Protein AF-A0A822YQT1-F1 (afdb_monomer_lite)

Structure (mmCIF, N/CA/C/O backbone):
data_AF-A0A822YQT1-F1
#
_entry.id   AF-A0A822YQT1-F1
#
loop_
_atom_site.group_PDB
_atom_site.id
_atom_site.type_symbol
_atom_site.label_atom_id
_atom_site.label_alt_id
_atom_site.label_comp_id
_atom_site.label_asym_id
_atom_site.label_entity_id
_atom_site.label_seq_id
_atom_site.pdbx_PDB_ins_code
_atom_site.Cartn_x
_atom_site.Cartn_y
_atom_site.Cartn_z
_atom_site.occupancy
_atom_site.B_iso_or_equiv
_atom_site.auth_seq_id
_atom_site.auth_comp_id
_atom_site.auth_asym_id
_atom_site.auth_atom_id
_atom_site.pdbx_PDB_model_num
ATOM 1 N N . MET A 1 1 ? -1.519 -12.917 -8.891 1.00 47.97 1 MET A N 1
ATOM 2 C CA . MET A 1 1 ? -1.211 -11.537 -9.323 1.00 47.97 1 MET A CA 1
ATOM 3 C C . MET A 1 1 ? 0.032 -11.109 -8.568 1.00 47.97 1 MET A C 1
ATOM 5 O O . MET A 1 1 ? 0.000 -11.168 -7.346 1.00 47.97 1 MET A O 1
ATOM 9 N N . VAL A 1 2 ? 1.125 -10.801 -9.266 1.00 51.94 2 VAL A N 1
ATOM 10 C CA . VAL A 1 2 ? 2.405 -10.421 -8.649 1.00 51.94 2 VAL A CA 1
ATOM 11 C C . VAL A 1 2 ? 2.762 -9.029 -9.158 1.00 51.94 2 VAL A C 1
ATOM 13 O O . VAL A 1 2 ? 3.013 -8.850 -10.347 1.00 51.94 2 VAL A O 1
ATOM 16 N N . LEU A 1 3 ? 2.745 -8.050 -8.258 1.00 62.62 3 LEU A N 1
ATOM 17 C CA . LEU A 1 3 ? 3.309 -6.724 -8.492 1.00 62.62 3 LEU A CA 1
ATOM 18 C C . LEU A 1 3 ? 4.833 -6.867 -8.400 1.00 62.62 3 LEU A C 1
ATOM 20 O O . LEU A 1 3 ? 5.364 -7.119 -7.321 1.00 62.62 3 LEU A O 1
ATOM 24 N N . LEU A 1 4 ? 5.529 -6.769 -9.534 1.00 61.38 4 LEU A N 1
ATOM 25 C CA . LEU A 1 4 ? 6.992 -6.698 -9.565 1.00 61.38 4 LEU A CA 1
ATOM 26 C C . LEU A 1 4 ? 7.385 -5.242 -9.358 1.00 61.38 4 LEU A C 1
ATOM 28 O O . LEU A 1 4 ? 7.327 -4.444 -10.293 1.00 61.38 4 LEU A O 1
ATOM 32 N N . VAL A 1 5 ? 7.739 -4.908 -8.121 1.00 72.38 5 VAL A N 1
ATOM 33 C CA . VAL A 1 5 ? 8.025 -3.535 -7.708 1.00 72.38 5 VAL A CA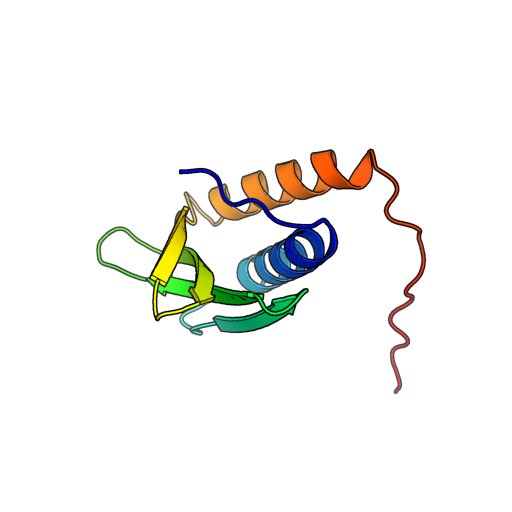 1
ATOM 34 C C . VAL A 1 5 ? 9.494 -3.406 -7.315 1.00 72.38 5 VAL A C 1
ATOM 36 O O . VAL A 1 5 ? 10.008 -4.235 -6.566 1.00 72.38 5 VAL A O 1
ATOM 39 N N . GLY A 1 6 ? 10.178 -2.382 -7.830 1.00 81.88 6 GLY A N 1
ATOM 40 C CA . GLY A 1 6 ? 11.554 -2.075 -7.433 1.00 81.88 6 GLY A 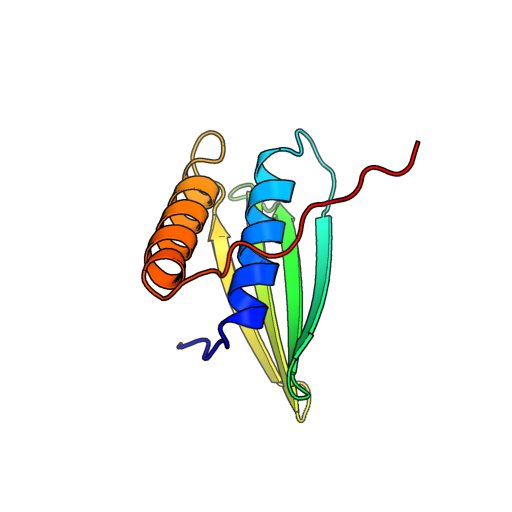CA 1
ATOM 41 C C . GLY A 1 6 ? 11.624 -1.476 -6.025 1.00 81.88 6 GLY A C 1
ATOM 42 O O . GLY A 1 6 ? 10.633 -0.932 -5.534 1.00 81.88 6 GLY A O 1
ATOM 43 N N . LYS A 1 7 ? 12.808 -1.535 -5.393 1.00 85.12 7 LYS A N 1
ATOM 44 C CA . LYS A 1 7 ? 13.063 -0.989 -4.042 1.00 85.12 7 LYS A CA 1
ATOM 45 C C . LYS A 1 7 ? 12.558 0.448 -3.906 1.00 85.12 7 LYS A C 1
ATOM 47 O O . LYS A 1 7 ? 11.812 0.730 -2.979 1.00 85.12 7 LYS A O 1
ATOM 52 N N . GLU A 1 8 ? 12.884 1.313 -4.865 1.00 87.62 8 GLU A N 1
ATOM 53 C CA . GLU A 1 8 ? 12.463 2.723 -4.905 1.00 87.62 8 GLU A CA 1
ATOM 54 C C . GLU A 1 8 ? 10.945 2.901 -4.774 1.00 87.62 8 GLU A C 1
ATOM 56 O O . GLU A 1 8 ? 10.465 3.653 -3.928 1.00 87.62 8 GLU A O 1
ATOM 61 N N . THR A 1 9 ? 10.165 2.167 -5.567 1.00 89.12 9 THR A N 1
ATOM 62 C CA . TH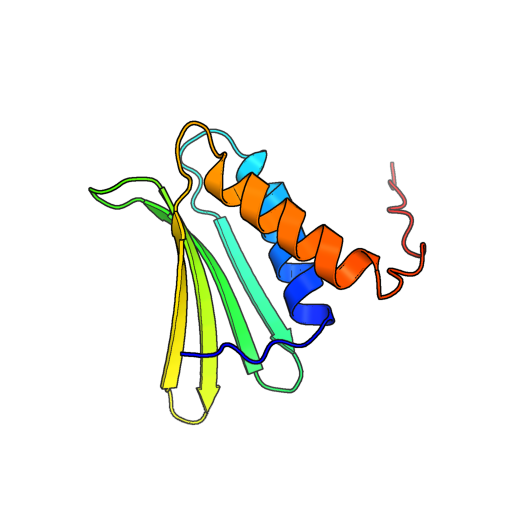R A 1 9 ? 8.705 2.249 -5.514 1.00 89.12 9 THR A CA 1
ATOM 63 C C . THR A 1 9 ? 8.160 1.734 -4.186 1.00 89.12 9 THR A C 1
ATOM 65 O O . THR A 1 9 ? 7.158 2.254 -3.700 1.00 89.12 9 THR A O 1
ATOM 68 N N . VAL A 1 10 ? 8.800 0.732 -3.576 1.00 88.94 10 VAL A N 1
ATOM 69 C CA . VAL A 1 10 ? 8.378 0.260 -2.255 1.00 88.94 10 VAL A CA 1
ATOM 70 C C . VAL A 1 10 ? 8.692 1.281 -1.168 1.00 88.94 10 VAL A C 1
ATOM 72 O O . VAL A 1 10 ? 7.837 1.509 -0.317 1.00 88.94 10 VAL A O 1
ATOM 75 N N . VAL A 1 11 ? 9.857 1.936 -1.219 1.00 88.75 11 VAL A N 1
ATOM 76 C CA . VAL A 1 11 ? 10.192 3.044 -0.310 1.00 88.75 11 VAL A CA 1
ATOM 77 C C . VAL A 1 11 ? 9.127 4.132 -0.404 1.00 88.75 11 VAL A C 1
ATOM 79 O O . VAL A 1 11 ? 8.524 4.488 0.604 1.00 88.75 11 VAL A O 1
ATOM 82 N N . TRP A 1 12 ? 8.836 4.589 -1.624 1.00 92.38 12 TRP A N 1
ATOM 83 C CA . TRP A 1 12 ? 7.800 5.588 -1.876 1.00 92.38 12 TRP A CA 1
ATOM 84 C C . TRP A 1 12 ? 6.436 5.157 -1.318 1.00 92.38 12 TRP A C 1
ATOM 86 O O . TRP A 1 12 ? 5.774 5.917 -0.610 1.00 92.38 12 TRP A O 1
ATOM 96 N N . PHE A 1 13 ? 6.018 3.920 -1.596 1.00 92.81 13 PHE A N 1
ATOM 97 C CA . PHE A 1 13 ? 4.728 3.418 -1.135 1.00 92.81 13 PHE A CA 1
ATOM 98 C C . PHE A 1 13 ? 4.665 3.276 0.393 1.00 92.81 13 PHE A C 1
ATOM 100 O O . PHE A 1 13 ? 3.625 3.540 0.997 1.00 92.81 13 PHE A O 1
ATOM 107 N N . TRP A 1 14 ? 5.769 2.902 1.038 1.00 91.81 14 TRP A N 1
ATOM 108 C CA . TRP A 1 14 ? 5.861 2.859 2.493 1.00 91.81 14 TRP A CA 1
ATOM 109 C C . TRP A 1 14 ? 5.728 4.260 3.104 1.00 91.81 14 TRP A C 1
ATOM 111 O O . TRP A 1 14 ? 4.906 4.443 4.003 1.00 91.81 14 TRP A O 1
ATOM 121 N N . THR A 1 15 ? 6.424 5.268 2.567 1.00 90.62 15 THR A N 1
ATOM 122 C CA . THR A 1 15 ? 6.265 6.668 2.998 1.00 90.62 15 THR A CA 1
ATOM 123 C C . THR A 1 15 ? 4.818 7.144 2.838 1.00 90.62 15 THR A C 1
ATOM 125 O O . THR A 1 15 ? 4.262 7.784 3.736 1.00 90.62 15 THR A O 1
ATOM 128 N N . PHE A 1 16 ? 4.160 6.765 1.737 1.00 92.69 16 PHE A N 1
ATOM 129 C CA . PHE A 1 16 ? 2.734 7.025 1.543 1.00 92.69 16 PHE A CA 1
ATOM 130 C C . PHE A 1 16 ? 1.877 6.376 2.643 1.00 92.69 16 PHE A C 1
ATOM 132 O O . PHE A 1 16 ? 0.997 7.037 3.202 1.00 92.69 16 PHE A O 1
ATOM 139 N N . LEU A 1 17 ? 2.132 5.107 2.990 1.00 91.69 17 LEU A N 1
ATOM 140 C CA . LEU A 1 17 ? 1.409 4.400 4.054 1.00 91.69 17 LEU A CA 1
ATOM 141 C C . LEU A 1 17 ? 1.566 5.087 5.418 1.00 91.69 17 LEU A C 1
ATOM 143 O O . LEU A 1 17 ? 0.579 5.269 6.133 1.00 91.69 17 LEU A O 1
ATOM 147 N N . GLU A 1 18 ? 2.777 5.512 5.775 1.00 88.69 18 GLU A N 1
ATOM 148 C CA . GLU A 1 18 ? 3.028 6.225 7.033 1.00 88.69 18 GLU A CA 1
ATOM 149 C C . GLU A 1 18 ? 2.271 7.552 7.096 1.00 88.69 18 GLU A C 1
ATOM 151 O O . GLU A 1 18 ? 1.615 7.850 8.100 1.00 88.69 18 GLU A O 1
ATOM 156 N N . LYS A 1 19 ? 2.263 8.301 5.990 1.00 88.94 19 LYS A N 1
ATOM 157 C CA . LYS A 1 19 ? 1.494 9.540 5.862 1.00 88.94 19 LYS A CA 1
ATOM 158 C C . LYS A 1 19 ? -0.001 9.296 6.054 1.00 88.94 19 LYS A C 1
ATOM 160 O O . LYS A 1 19 ? -0.644 9.988 6.845 1.00 88.94 19 LYS A O 1
ATOM 165 N N . VAL A 1 20 ? -0.588 8.301 5.383 1.00 89.31 20 VAL A N 1
ATOM 166 C CA . VAL A 1 20 ? -2.040 8.063 5.491 1.00 89.31 20 VAL A CA 1
ATOM 167 C C . VAL A 1 20 ? -2.470 7.517 6.850 1.00 89.31 20 VAL A C 1
ATOM 169 O O . VAL A 1 20 ? -3.620 7.744 7.228 1.00 89.31 20 VAL A O 1
ATOM 172 N N . VAL A 1 21 ? -1.584 6.845 7.593 1.00 85.88 21 VAL A N 1
ATOM 173 C CA . VAL A 1 21 ? -1.842 6.420 8.981 1.00 85.88 21 VAL A CA 1
ATOM 174 C C . VAL A 1 21 ? -1.960 7.628 9.919 1.00 85.88 21 VAL A C 1
ATOM 176 O O . VAL A 1 21 ? -2.771 7.597 10.843 1.00 85.88 21 VAL A O 1
ATOM 179 N N . GLN A 1 22 ? -1.202 8.700 9.673 1.00 82.50 22 GLN A N 1
ATOM 180 C CA . GLN A 1 22 ? -1.230 9.920 10.489 1.00 82.50 22 GLN A CA 1
ATOM 181 C C . GLN A 1 22 ? -2.424 10.834 10.168 1.00 82.50 22 GLN A C 1
ATOM 183 O O . GLN A 1 22 ? -2.899 11.570 11.033 1.00 82.50 22 GLN A O 1
ATOM 188 N N . VAL A 1 23 ? -2.956 10.773 8.943 1.00 81.56 23 VAL A N 1
ATOM 189 C CA . VAL A 1 23 ? -4.104 11.595 8.532 1.00 81.56 23 VAL A CA 1
ATOM 190 C C . VAL A 1 23 ? -5.409 11.060 9.140 1.00 81.56 23 VAL A C 1
ATOM 192 O O . VAL A 1 23 ? -5.983 10.055 8.695 1.00 81.56 23 VAL A O 1
ATOM 195 N N . SER A 1 24 ? -5.945 11.772 10.132 1.00 65.31 24 SER A N 1
ATOM 196 C CA . SER A 1 24 ? -7.295 11.544 10.652 1.00 65.31 24 SER A CA 1
ATOM 197 C C . SER A 1 24 ? -8.348 12.201 9.740 1.00 65.31 24 SER A C 1
ATOM 199 O O . SER A 1 24 ? -8.129 13.252 9.146 1.00 65.31 24 SER A O 1
ATOM 201 N N . GLY A 1 25 ? -9.507 11.556 9.560 1.00 67.31 25 GLY A N 1
ATOM 202 C CA . GLY A 1 25 ? -10.633 12.129 8.804 1.00 67.31 25 GLY A CA 1
ATOM 203 C C . GLY A 1 25 ? -10.795 11.681 7.340 1.00 67.31 25 GLY A C 1
ATOM 204 O O . GLY A 1 25 ? -10.382 10.586 6.943 1.00 67.31 25 GLY A O 1
ATOM 205 N N . LYS A 1 26 ? -11.515 12.505 6.563 1.00 62.31 26 LYS A N 1
ATOM 206 C CA . LYS A 1 26 ? -12.056 12.210 5.217 1.00 62.31 26 LYS A CA 1
ATOM 207 C C . LYS A 1 26 ? -11.138 12.593 4.048 1.00 62.31 26 LYS A C 1
ATOM 209 O O . LYS A 1 26 ? -11.570 12.419 2.915 1.00 62.31 26 LYS A O 1
ATOM 214 N N . LEU A 1 27 ? -9.930 13.108 4.293 1.00 66.94 27 LEU A N 1
ATOM 215 C CA . LEU A 1 27 ? -9.054 13.544 3.204 1.00 66.94 27 LEU A CA 1
ATOM 216 C C . LEU A 1 27 ? -8.728 12.364 2.277 1.00 66.94 27 LEU A C 1
ATOM 218 O O . LEU A 1 27 ? -8.101 11.384 2.689 1.00 66.94 27 LEU A O 1
ATOM 222 N N . GLU A 1 28 ? -9.180 12.466 1.031 1.00 74.19 28 GLU A N 1
ATOM 223 C CA . GLU A 1 28 ? -8.709 11.619 -0.055 1.00 74.19 28 GLU A CA 1
ATOM 224 C C . GLU A 1 28 ? -7.253 12.008 -0.321 1.00 74.19 28 GLU A C 1
ATOM 226 O O . GLU A 1 28 ? -6.942 13.163 -0.602 1.00 74.19 28 GLU A O 1
ATOM 231 N N . CYS A 1 29 ? -6.344 11.053 -0.146 1.00 86.56 29 CYS A N 1
ATOM 232 C CA . CYS A 1 29 ? -4.918 11.250 -0.370 1.00 86.56 29 CYS A CA 1
ATOM 233 C C . CYS A 1 29 ? -4.532 10.433 -1.593 1.00 86.56 29 CYS A C 1
ATOM 235 O O . CYS A 1 29 ? -4.843 9.243 -1.637 1.00 86.56 29 CYS A O 1
ATOM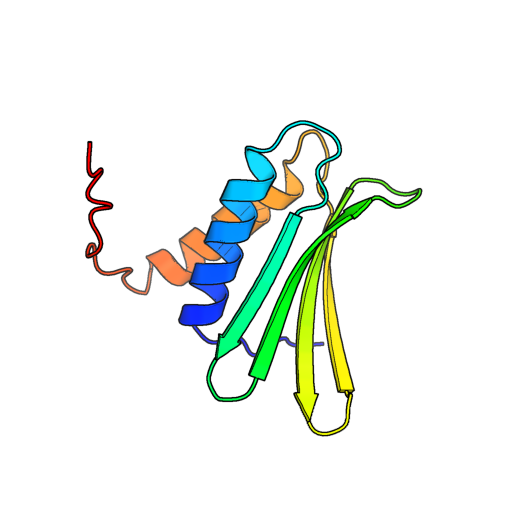 237 N N . LYS A 1 30 ? -3.899 11.066 -2.578 1.00 92.81 30 LYS A N 1
ATOM 238 C CA . LYS A 1 30 ? -3.475 10.430 -3.821 1.00 92.81 30 LYS A CA 1
ATOM 239 C C . LYS A 1 30 ? -2.084 10.916 -4.186 1.00 92.81 30 LYS A C 1
ATOM 241 O O . LYS A 1 30 ? -1.848 12.120 -4.205 1.00 92.81 30 LYS A O 1
ATOM 246 N N . GLU A 1 31 ? -1.207 9.985 -4.525 1.00 94.69 31 GLU A N 1
ATOM 247 C CA . GLU A 1 31 ? 0.145 10.264 -4.995 1.00 94.69 31 GLU A CA 1
ATOM 248 C C . GLU A 1 31 ? 0.445 9.455 -6.257 1.00 94.69 31 GLU A C 1
ATOM 250 O O . GLU A 1 31 ? -0.090 8.361 -6.459 1.00 94.69 31 GLU A O 1
ATOM 255 N N . LEU A 1 32 ? 1.278 10.029 -7.122 1.00 94.00 32 LEU A N 1
ATOM 256 C CA . LEU A 1 32 ? 1.780 9.422 -8.349 1.00 94.00 32 LEU A CA 1
ATOM 257 C C . LEU A 1 32 ? 3.285 9.220 -8.184 1.00 94.00 32 LEU A C 1
ATOM 259 O O . LEU A 1 32 ? 3.968 10.115 -7.694 1.00 94.00 32 LEU A O 1
ATOM 263 N N . ASN A 1 33 ? 3.786 8.085 -8.645 1.00 92.44 33 ASN A N 1
ATOM 264 C CA . ASN A 1 33 ? 5.210 7.833 -8.785 1.00 92.44 33 ASN A CA 1
ATOM 265 C C . ASN A 1 33 ? 5.493 7.244 -10.167 1.00 92.44 33 ASN A C 1
ATOM 267 O O . ASN A 1 33 ? 4.696 6.454 -10.674 1.00 92.44 33 ASN A O 1
ATOM 271 N N . GLU A 1 34 ? 6.605 7.618 -10.787 1.00 90.62 34 GLU A N 1
ATOM 272 C CA . GLU A 1 34 ? 7.021 7.083 -12.080 1.00 90.62 34 GLU A CA 1
ATOM 273 C C . GLU A 1 34 ? 8.444 6.547 -11.970 1.00 90.62 34 GLU A C 1
ATOM 275 O O . GLU A 1 34 ? 9.367 7.287 -11.656 1.00 90.62 34 GLU A O 1
ATOM 280 N N . VAL A 1 35 ? 8.612 5.247 -12.214 1.00 86.19 35 VAL A N 1
ATOM 281 C CA . VAL A 1 35 ? 9.900 4.557 -12.085 1.00 86.19 35 VAL A CA 1
ATOM 282 C C . VAL A 1 35 ? 10.097 3.682 -13.316 1.00 86.19 35 VAL A C 1
ATOM 284 O O . VAL A 1 35 ? 9.250 2.841 -13.626 1.00 86.19 35 VAL A O 1
ATOM 287 N N . ASN A 1 36 ? 11.210 3.867 -14.032 1.00 83.25 36 ASN A N 1
ATOM 288 C CA . ASN A 1 36 ? 11.574 3.085 -15.223 1.00 83.25 36 ASN A CA 1
ATOM 289 C C . ASN A 1 36 ? 10.458 3.012 -16.291 1.00 83.25 36 ASN A C 1
ATOM 291 O O . ASN A 1 36 ? 10.173 1.945 -16.838 1.00 83.25 36 ASN A O 1
ATOM 295 N N . GLY A 1 37 ? 9.779 4.135 -16.555 1.00 82.50 37 GLY A N 1
ATOM 296 C CA . GLY A 1 37 ? 8.692 4.225 -17.542 1.00 82.50 37 GLY A CA 1
ATOM 297 C C . GLY A 1 37 ? 7.372 3.569 -17.114 1.00 82.50 37 GLY A C 1
ATOM 298 O O . GLY A 1 37 ? 6.441 3.468 -17.916 1.00 82.50 37 GLY A O 1
ATOM 299 N N . ARG A 1 38 ? 7.267 3.119 -15.857 1.00 85.50 38 ARG A N 1
ATOM 300 C CA . ARG A 1 38 ? 6.030 2.610 -15.252 1.00 85.50 38 ARG A CA 1
ATOM 301 C C . ARG A 1 38 ? 5.451 3.650 -14.312 1.00 85.50 38 ARG A C 1
ATOM 303 O O . ARG A 1 38 ? 6.182 4.249 -13.530 1.00 85.50 38 ARG A O 1
ATOM 310 N N . ARG A 1 39 ? 4.130 3.822 -14.353 1.00 90.81 39 ARG A N 1
ATOM 311 C CA . ARG A 1 39 ? 3.414 4.778 -13.499 1.00 90.81 39 ARG A CA 1
ATOM 312 C C . ARG A 1 39 ? 2.669 4.045 -12.398 1.00 90.81 39 ARG A C 1
ATOM 314 O O . ARG A 1 39 ? 1.900 3.128 -12.672 1.00 90.81 39 ARG A O 1
ATOM 321 N N . PHE A 1 40 ? 2.854 4.491 -11.170 1.00 92.62 40 PHE A N 1
ATOM 322 C CA . PHE A 1 40 ? 2.218 3.967 -9.975 1.00 92.62 40 PHE A CA 1
ATOM 323 C C . PHE A 1 40 ? 1.340 5.040 -9.348 1.00 92.62 40 PHE A C 1
ATOM 325 O O . PHE A 1 40 ? 1.728 6.201 -9.273 1.00 92.62 40 PHE A O 1
ATOM 332 N N . VAL A 1 41 ? 0.157 4.660 -8.882 1.00 94.00 41 VAL A N 1
ATOM 333 C CA . VAL A 1 41 ? -0.739 5.545 -8.136 1.00 94.00 41 VAL A CA 1
ATOM 334 C C . VAL A 1 41 ? -1.064 4.893 -6.807 1.00 94.00 41 VAL A C 1
ATOM 336 O O . VAL A 1 41 ? -1.556 3.769 -6.784 1.00 94.00 41 VAL A O 1
ATOM 339 N N . ALA A 1 42 ? -0.826 5.608 -5.715 1.00 95.12 42 ALA A N 1
ATOM 340 C CA . ALA A 1 42 ? -1.257 5.217 -4.384 1.00 95.12 42 ALA A CA 1
ATOM 341 C C . ALA A 1 42 ? -2.386 6.147 -3.951 1.00 95.12 42 ALA A C 1
ATOM 343 O O . ALA A 1 42 ? -2.270 7.367 -4.059 1.00 95.12 42 ALA A O 1
ATOM 344 N N . GLU A 1 43 ? -3.505 5.587 -3.503 1.00 94.50 43 GLU A N 1
ATOM 345 C CA . GLU A 1 43 ? -4.677 6.377 -3.139 1.00 94.50 43 GLU A CA 1
ATOM 346 C C . GLU A 1 43 ? -5.419 5.809 -1.930 1.00 94.50 43 GLU A C 1
ATOM 348 O O . GLU A 1 43 ? -5.735 4.622 -1.862 1.00 94.50 43 GLU A O 1
ATOM 353 N N . ARG A 1 44 ? -5.750 6.676 -0.974 1.00 93.38 44 ARG A N 1
ATOM 354 C CA . ARG A 1 44 ? -6.639 6.357 0.142 1.00 93.38 44 ARG A CA 1
ATOM 355 C C . ARG A 1 44 ? -8.079 6.559 -0.303 1.00 93.38 44 ARG A C 1
ATOM 357 O O . ARG A 1 44 ? -8.480 7.665 -0.653 1.00 93.38 44 ARG A O 1
ATOM 364 N N . ARG A 1 45 ? -8.874 5.496 -0.223 1.00 92.12 45 ARG A N 1
ATOM 365 C CA . ARG A 1 45 ? -10.282 5.467 -0.624 1.00 92.12 45 ARG A CA 1
ATOM 366 C C . ARG A 1 45 ? -11.176 4.943 0.494 1.00 92.12 45 ARG A C 1
ATOM 368 O O . ARG A 1 45 ? -10.718 4.347 1.471 1.00 92.12 45 ARG A O 1
ATOM 375 N N . LYS A 1 46 ? -12.484 5.157 0.338 1.00 91.25 46 LYS A N 1
ATOM 376 C CA . LYS A 1 46 ? -13.533 4.589 1.190 1.00 91.25 46 LYS A CA 1
ATOM 377 C C . LYS A 1 46 ? -14.647 4.014 0.323 1.00 91.25 46 LYS A C 1
ATOM 379 O O . LYS A 1 46 ? -15.078 4.648 -0.631 1.00 91.25 46 LYS A O 1
ATOM 384 N N . ASN A 1 47 ? -15.136 2.833 0.678 1.00 91.06 47 ASN A N 1
ATOM 385 C CA . ASN A 1 47 ? -16.358 2.255 0.122 1.00 91.06 47 ASN A CA 1
ATOM 386 C C . ASN A 1 47 ? -17.283 1.773 1.257 1.00 91.06 47 ASN A C 1
ATOM 388 O O . ASN A 1 47 ? -17.029 2.040 2.435 1.00 91.06 47 ASN A O 1
ATOM 392 N N . SER A 1 48 ? -18.358 1.060 0.913 1.00 93.31 48 SER A N 1
ATOM 393 C CA . SER A 1 48 ? -19.311 0.497 1.882 1.00 93.31 48 SER A CA 1
ATOM 394 C C . SER A 1 48 ? -18.696 -0.513 2.860 1.00 93.31 48 SER A C 1
ATOM 396 O O . SER A 1 48 ? -19.275 -0.755 3.912 1.00 93.31 48 SER A O 1
ATOM 398 N N . ARG A 1 49 ? -17.518 -1.072 2.554 1.00 91.44 49 ARG A N 1
ATOM 399 C CA . ARG A 1 49 ? -16.783 -2.022 3.407 1.00 91.44 49 ARG A CA 1
ATOM 400 C C . ARG A 1 49 ? -15.728 -1.355 4.295 1.00 91.44 49 ARG A C 1
ATOM 402 O O . ARG A 1 49 ? -15.123 -2.034 5.116 1.00 91.44 49 ARG A O 1
ATOM 409 N N . GLY A 1 50 ? -15.499 -0.050 4.146 1.00 91.12 50 GLY A N 1
ATOM 410 C CA . GLY A 1 50 ? -14.544 0.708 4.955 1.00 91.12 50 GLY A CA 1
ATOM 411 C C . GLY A 1 50 ? -13.498 1.458 4.134 1.00 91.12 50 GLY A C 1
ATOM 412 O O . GLY A 1 50 ? -13.665 1.693 2.934 1.00 91.12 50 GLY A O 1
ATOM 413 N N . ARG A 1 51 ? -12.432 1.894 4.813 1.00 92.50 51 ARG A N 1
ATOM 414 C CA . ARG A 1 51 ? -11.290 2.583 4.198 1.00 92.50 51 ARG A CA 1
ATOM 415 C C . ARG A 1 51 ? -10.242 1.579 3.735 1.00 92.50 51 ARG A C 1
ATOM 417 O O . ARG A 1 51 ? -10.043 0.536 4.356 1.00 92.50 51 ARG A O 1
ATOM 424 N N . PHE A 1 52 ? -9.566 1.913 2.647 1.00 93.94 52 PHE A N 1
ATOM 425 C CA . PHE A 1 52 ? -8.477 1.121 2.092 1.00 93.94 52 PHE A CA 1
ATOM 426 C C . PHE A 1 52 ? -7.502 2.020 1.336 1.00 93.94 52 PHE A C 1
ATOM 428 O O . PHE A 1 52 ? -7.856 3.124 0.922 1.00 93.94 52 PHE A O 1
ATOM 435 N N . VAL A 1 53 ? -6.283 1.532 1.148 1.00 94.88 53 VAL A N 1
ATOM 436 C CA . VAL A 1 53 ? -5.314 2.102 0.213 1.00 94.88 53 VAL A CA 1
ATOM 437 C C . VAL A 1 53 ? -5.323 1.247 -1.044 1.00 94.88 53 VAL A C 1
ATOM 439 O O . VAL A 1 53 ? -5.212 0.030 -0.942 1.00 94.88 53 VAL A O 1
ATOM 442 N N . ALA A 1 54 ? -5.469 1.852 -2.216 1.00 94.31 54 ALA A N 1
ATOM 443 C CA . ALA A 1 54 ? -5.234 1.181 -3.486 1.00 94.31 54 ALA A CA 1
ATOM 444 C C . ALA A 1 54 ? -3.862 1.581 -4.028 1.00 94.31 54 ALA A C 1
ATOM 446 O O . ALA A 1 54 ? -3.550 2.766 -4.108 1.00 94.31 54 ALA A O 1
ATOM 447 N N . LEU A 1 55 ? -3.067 0.585 -4.406 1.00 93.94 55 LEU A N 1
ATOM 448 C CA . LEU A 1 55 ? -1.844 0.745 -5.180 1.00 93.94 55 LEU A CA 1
ATOM 449 C C . LEU A 1 55 ? -2.122 0.246 -6.593 1.00 93.94 55 LEU A C 1
ATOM 451 O O . LEU A 1 55 ? -2.418 -0.934 -6.784 1.00 93.94 55 LEU A O 1
ATOM 455 N N . LEU A 1 56 ? -2.049 1.143 -7.567 1.00 92.25 56 LEU A N 1
ATOM 456 C CA . LEU A 1 56 ? -2.236 0.857 -8.978 1.00 92.25 56 LEU A CA 1
ATOM 457 C C . LEU A 1 56 ? -0.895 0.951 -9.687 1.00 92.25 56 LEU A C 1
ATOM 459 O O . LEU A 1 56 ? -0.173 1.921 -9.494 1.00 92.25 56 LEU A O 1
ATOM 463 N N . GLU A 1 57 ? -0.602 -0.004 -10.555 1.00 91.25 57 GLU A N 1
ATOM 464 C CA . GLU A 1 57 ? 0.475 0.098 -11.537 1.00 91.25 57 GLU A CA 1
ATOM 465 C C . GLU A 1 57 ? -0.151 0.156 -12.927 1.00 91.25 57 GLU A C 1
ATOM 467 O O . GLU A 1 57 ? -1.008 -0.663 -13.268 1.00 91.25 57 GLU A O 1
ATOM 472 N N . PHE A 1 58 ? 0.293 1.120 -13.723 1.00 88.31 58 PHE A N 1
ATOM 473 C CA . PHE A 1 58 ? -0.054 1.286 -15.123 1.00 88.31 58 PHE A CA 1
ATOM 474 C C . PHE A 1 58 ? 1.129 0.851 -15.983 1.00 88.31 58 PHE A C 1
ATOM 476 O O . PHE A 1 58 ? 2.249 1.344 -15.826 1.00 88.31 58 PHE A O 1
ATOM 483 N N . PHE A 1 59 ? 0.852 -0.038 -16.926 1.00 78.81 59 PHE A N 1
ATOM 484 C CA . PHE A 1 59 ? 1.784 -0.488 -17.953 1.00 78.81 59 PHE A CA 1
ATOM 485 C C . PHE A 1 59 ? 1.219 -0.116 -19.331 1.00 78.81 59 PHE A C 1
ATOM 487 O O . PHE A 1 59 ? 0.068 0.315 -19.444 1.00 78.81 59 PHE A O 1
ATOM 494 N N . GLY A 1 60 ? 2.055 -0.192 -20.371 1.00 70.44 60 GLY A N 1
ATOM 495 C CA . GLY A 1 60 ? 1.697 0.220 -21.733 1.00 70.44 60 GLY A CA 1
ATOM 496 C C . GLY A 1 60 ? 0.334 -0.310 -22.210 1.00 70.44 60 GLY A C 1
ATOM 497 O O . GLY A 1 60 ? -0.151 -1.341 -21.741 1.00 70.44 60 GLY A O 1
ATOM 498 N N . GLU A 1 61 ? -0.284 0.420 -23.145 1.00 74.31 61 GLU A N 1
ATOM 499 C CA . GLU A 1 61 ? -1.594 0.100 -23.752 1.00 74.31 61 GLU A CA 1
ATOM 500 C C . GLU A 1 61 ? -2.794 0.117 -22.785 1.00 74.31 61 GLU A C 1
ATOM 502 O O . GLU A 1 61 ? -3.756 -0.631 -22.947 1.00 74.31 61 GLU A O 1
ATOM 507 N N . GLY A 1 62 ? -2.764 0.965 -21.751 1.00 70.56 62 GLY A N 1
ATOM 508 C CA . GLY A 1 62 ? -3.921 1.173 -20.866 1.00 70.56 62 GLY A CA 1
ATOM 509 C C . GLY A 1 62 ? -4.212 0.013 -19.909 1.00 70.56 62 GLY A C 1
ATOM 510 O O . GLY A 1 62 ? -5.227 0.025 -19.207 1.00 70.56 62 GLY A O 1
ATOM 511 N N . LYS A 1 63 ? -3.320 -0.979 -19.843 1.00 70.50 63 LYS A N 1
ATOM 512 C CA . LYS A 1 63 ? -3.415 -2.076 -18.886 1.00 70.50 63 LYS A CA 1
ATOM 513 C C . LYS A 1 63 ? -2.977 -1.591 -17.500 1.00 70.50 63 LYS A C 1
ATOM 515 O O . LYS A 1 63 ? -2.045 -0.798 -17.357 1.00 70.50 63 LYS A O 1
ATOM 520 N N . LYS A 1 64 ? -3.672 -2.067 -16.466 1.00 86.19 64 LYS A N 1
ATOM 521 C CA . LYS A 1 64 ? -3.365 -1.747 -15.070 1.00 86.19 64 LYS A CA 1
ATOM 522 C C . LYS A 1 64 ? -3.540 -2.959 -14.171 1.00 86.19 64 LYS A C 1
ATOM 524 O O . LYS A 1 64 ? -4.423 -3.782 -14.412 1.00 86.19 64 LYS A O 1
ATOM 529 N N . GLN A 1 65 ? -2.753 -3.022 -13.106 1.00 88.69 65 GLN A N 1
ATOM 530 C CA . GLN A 1 65 ? -2.999 -3.915 -11.978 1.00 88.69 65 GLN A CA 1
ATOM 531 C C . GLN A 1 65 ? -3.199 -3.103 -10.707 1.00 88.69 65 GLN A C 1
ATOM 533 O O . GLN A 1 65 ? -2.754 -1.961 -10.617 1.00 88.69 65 GLN A O 1
ATOM 538 N N . MET A 1 66 ? -3.921 -3.673 -9.747 1.00 90.81 66 MET A N 1
ATOM 539 C CA . MET A 1 66 ? -4.279 -2.983 -8.515 1.00 90.81 66 MET A CA 1
ATOM 540 C C . MET A 1 66 ? -4.244 -3.947 -7.340 1.00 90.81 66 MET A C 1
ATOM 542 O O . MET A 1 66 ? -4.829 -5.025 -7.413 1.00 90.81 66 MET A O 1
ATOM 546 N N . VAL A 1 67 ? -3.637 -3.519 -6.238 1.00 92.62 67 VAL A N 1
ATOM 547 C CA . VAL A 1 67 ? -3.770 -4.168 -4.931 1.00 92.62 67 VAL A CA 1
ATOM 548 C C . VAL A 1 67 ? -4.432 -3.205 -3.961 1.00 92.62 67 VAL A C 1
ATOM 550 O O . VAL A 1 67 ? -4.112 -2.020 -3.930 1.00 92.62 67 VAL A O 1
ATOM 553 N N . CYS A 1 68 ? -5.366 -3.726 -3.168 1.00 93.75 68 CYS A N 1
ATOM 554 C CA . CYS A 1 68 ? -6.062 -2.972 -2.136 1.00 93.75 68 CYS A CA 1
ATOM 555 C C . CYS A 1 68 ? -5.631 -3.460 -0.753 1.00 93.75 68 CYS A C 1
ATOM 557 O O . CYS A 1 68 ? -5.721 -4.651 -0.464 1.00 93.75 68 CYS A O 1
ATOM 559 N N . PHE A 1 69 ? -5.246 -2.525 0.107 1.00 94.38 69 PHE A N 1
ATOM 560 C CA . PHE A 1 69 ? -4.844 -2.744 1.490 1.00 94.38 69 PHE A CA 1
ATOM 561 C C . PHE A 1 69 ? -5.932 -2.188 2.417 1.00 94.38 69 PHE A C 1
ATOM 563 O O . PHE A 1 69 ? -6.056 -0.963 2.557 1.00 94.38 69 PHE A O 1
ATOM 570 N N . PRO A 1 70 ? -6.774 -3.048 3.017 1.00 94.75 70 PRO A N 1
ATOM 571 C CA . PRO A 1 70 ? -7.788 -2.612 3.967 1.00 94.75 70 PRO A CA 1
ATOM 572 C C . PRO A 1 70 ? -7.153 -1.913 5.170 1.00 94.75 70 PRO A C 1
ATOM 574 O O . PRO A 1 70 ? -6.106 -2.332 5.653 1.00 94.75 70 PRO A O 1
ATOM 577 N N . GLU A 1 71 ? -7.811 -0.877 5.687 1.00 93.19 71 GLU A N 1
ATOM 578 C CA . GLU A 1 71 ? -7.357 -0.184 6.901 1.00 93.19 71 GLU A CA 1
ATOM 579 C C . GLU A 1 71 ? -7.272 -1.120 8.115 1.00 93.19 71 GLU A C 1
ATOM 581 O O . GLU A 1 71 ? -6.406 -0.968 8.976 1.00 93.19 71 GLU A O 1
ATOM 586 N N . GLY A 1 72 ? -8.191 -2.084 8.202 1.00 90.44 72 GLY A N 1
ATOM 587 C CA . GLY A 1 72 ? -8.397 -2.873 9.410 1.00 90.44 72 GLY A CA 1
ATOM 588 C C . GLY A 1 72 ? -8.963 -2.034 10.562 1.00 90.44 72 GLY A C 1
ATOM 589 O O . GLY A 1 72 ? -9.403 -0.894 10.396 1.00 90.44 72 GLY A O 1
ATOM 590 N N . LYS A 1 73 ? -8.981 -2.612 11.765 1.00 88.31 73 LYS A N 1
ATOM 591 C CA . LYS A 1 73 ? -9.457 -1.916 12.967 1.00 88.31 73 LYS A CA 1
ATOM 592 C C . LYS A 1 73 ? -8.444 -0.836 13.355 1.00 88.31 73 LYS A C 1
ATOM 594 O O . LYS A 1 73 ? -7.284 -1.153 13.574 1.00 88.31 73 LYS A O 1
ATOM 599 N N . LEU A 1 74 ? -8.872 0.427 13.448 1.00 84.81 74 LEU A N 1
ATOM 600 C CA . LEU A 1 74 ? -8.027 1.557 13.881 1.00 84.81 74 LEU A CA 1
ATOM 601 C C . LEU A 1 74 ? -6.697 1.704 13.100 1.00 84.81 74 LEU A C 1
ATOM 603 O O . LEU A 1 74 ? -5.679 2.092 13.673 1.00 84.81 74 LEU A O 1
ATOM 607 N N . GLY A 1 75 ? -6.681 1.374 11.804 1.00 85.94 75 GLY A N 1
ATOM 608 C CA . GLY A 1 75 ? -5.479 1.497 10.967 1.00 85.94 75 GLY A CA 1
ATOM 609 C C . GLY A 1 75 ? -4.451 0.375 11.126 1.00 85.94 75 GLY A C 1
ATOM 610 O O . GLY A 1 75 ? -3.358 0.493 10.575 1.00 85.94 75 GLY A O 1
ATOM 611 N N . ILE A 1 76 ? -4.763 -0.697 11.867 1.00 90.56 76 ILE A N 1
ATOM 612 C CA . ILE A 1 76 ? -3.835 -1.816 12.105 1.00 90.56 76 ILE A CA 1
ATOM 613 C C . ILE A 1 76 ? -3.379 -2.471 10.797 1.00 90.56 76 ILE A C 1
ATOM 615 O O . ILE A 1 76 ? -2.193 -2.735 10.654 1.00 90.56 76 ILE A O 1
ATOM 619 N N . GLY A 1 77 ? -4.267 -2.649 9.815 1.00 92.69 77 GLY A N 1
ATOM 620 C CA . GLY A 1 77 ? -3.910 -3.301 8.551 1.00 92.69 77 GLY A CA 1
ATOM 621 C C . GLY A 1 77 ? -2.845 -2.528 7.772 1.00 92.69 77 GLY A C 1
ATOM 622 O O . GLY A 1 77 ? -1.914 -3.117 7.235 1.00 92.69 77 GLY A O 1
ATOM 623 N N . TRP A 1 78 ? -2.917 -1.194 7.764 1.00 92.56 78 TRP A N 1
ATOM 624 C CA . TRP A 1 78 ? -1.878 -0.368 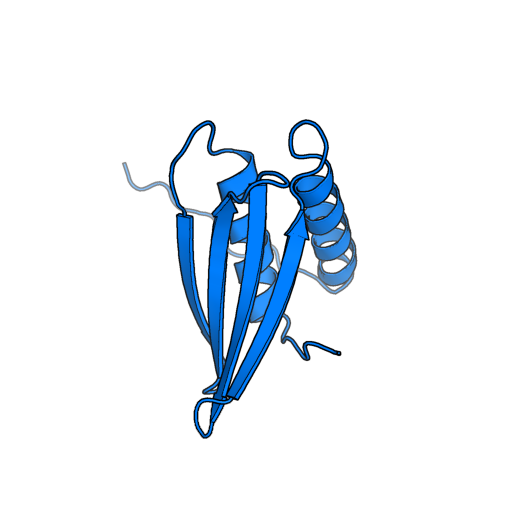7.138 1.00 92.56 78 TRP A CA 1
ATOM 625 C C . TRP A 1 78 ? -0.563 -0.408 7.915 1.00 92.56 78 TRP A C 1
ATOM 627 O O . TRP A 1 78 ? 0.496 -0.473 7.301 1.00 92.56 78 TRP A O 1
ATOM 637 N N . LYS A 1 79 ? -0.623 -0.417 9.253 1.00 91.69 79 LYS A N 1
ATOM 638 C CA . LYS A 1 79 ? 0.571 -0.519 10.105 1.00 91.69 79 LYS A CA 1
ATOM 639 C C . LYS A 1 79 ? 1.298 -1.847 9.911 1.00 91.69 79 LYS A C 1
ATOM 641 O O . LYS A 1 79 ? 2.512 -1.837 9.764 1.00 91.69 79 LYS A O 1
ATOM 646 N N . GLU A 1 80 ? 0.570 -2.960 9.862 1.00 93.44 80 GLU A N 1
ATOM 647 C CA . GLU A 1 80 ? 1.140 -4.290 9.619 1.00 93.44 80 GLU A CA 1
ATOM 648 C C . GLU A 1 80 ? 1.849 -4.356 8.264 1.00 93.44 80 GLU A C 1
ATOM 650 O O . GLU A 1 80 ? 2.982 -4.827 8.183 1.00 93.44 80 GLU A O 1
AT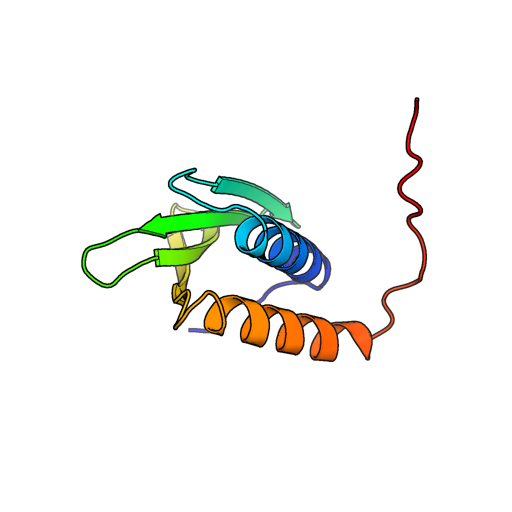OM 655 N N . VAL A 1 81 ? 1.227 -3.815 7.210 1.00 92.38 81 VAL A N 1
ATOM 656 C CA . VAL A 1 81 ? 1.861 -3.723 5.887 1.00 92.38 81 VAL A CA 1
ATOM 657 C C . VAL A 1 81 ? 3.130 -2.873 5.956 1.00 92.38 81 VAL A C 1
ATOM 659 O O . VAL A 1 81 ? 4.172 -3.322 5.487 1.00 92.38 81 VAL A O 1
ATOM 662 N N . SER A 1 82 ? 3.081 -1.690 6.576 1.00 90.25 82 SER A N 1
ATOM 663 C CA . SER A 1 82 ? 4.267 -0.841 6.748 1.00 90.25 82 SER A CA 1
ATOM 664 C C . SER A 1 82 ? 5.393 -1.558 7.494 1.00 90.25 82 SER A C 1
ATOM 666 O O . SER A 1 82 ? 6.544 -1.464 7.076 1.00 90.25 82 SER A O 1
ATOM 668 N N . THR A 1 83 ? 5.083 -2.310 8.554 1.00 90.62 83 THR A N 1
ATOM 669 C CA . THR A 1 83 ? 6.073 -3.114 9.286 1.00 90.62 83 THR A CA 1
ATOM 670 C C . THR A 1 83 ? 6.706 -4.171 8.387 1.00 90.62 83 THR A C 1
ATOM 672 O O . THR A 1 83 ? 7.927 -4.258 8.335 1.00 90.62 83 THR A O 1
ATOM 675 N N . VAL A 1 84 ? 5.910 -4.920 7.618 1.00 90.00 84 VAL A N 1
ATOM 676 C CA . VAL A 1 84 ? 6.436 -5.952 6.708 1.00 90.00 84 VAL A CA 1
ATOM 677 C C . VAL A 1 84 ? 7.324 -5.345 5.619 1.00 90.00 84 VAL A C 1
ATOM 679 O O . VAL A 1 84 ? 8.391 -5.886 5.333 1.00 90.00 84 VAL A O 1
ATOM 682 N N . LEU A 1 85 ? 6.923 -4.215 5.025 1.00 87.44 85 LEU A N 1
ATOM 683 C CA . LEU A 1 85 ? 7.741 -3.522 4.025 1.00 87.44 85 LEU A CA 1
ATOM 684 C C . LEU A 1 85 ? 9.048 -3.009 4.645 1.00 87.44 85 LEU A C 1
ATOM 686 O O . LEU A 1 85 ? 10.120 -3.212 4.075 1.00 87.44 85 LEU A O 1
ATOM 690 N N . LYS A 1 86 ? 8.982 -2.410 5.837 1.00 84.50 86 LYS A N 1
ATOM 691 C CA . LYS A 1 86 ? 10.166 -1.952 6.568 1.00 84.50 86 LYS A CA 1
ATOM 692 C C . LYS A 1 86 ? 11.114 -3.102 6.898 1.00 84.50 86 LYS A C 1
ATOM 694 O O . LYS A 1 86 ? 12.313 -2.960 6.699 1.00 84.50 86 LYS A O 1
ATOM 699 N N . ASP A 1 87 ? 10.605 -4.239 7.356 1.00 85.75 87 ASP A N 1
ATOM 700 C CA . ASP A 1 87 ? 11.433 -5.393 7.715 1.00 85.75 87 ASP A CA 1
ATOM 701 C C . ASP A 1 87 ? 12.092 -6.026 6.487 1.00 85.75 87 ASP A C 1
ATOM 703 O O . ASP A 1 87 ? 13.268 -6.394 6.530 1.00 85.75 87 ASP A O 1
ATOM 707 N N . PHE A 1 88 ? 11.353 -6.133 5.381 1.00 81.12 88 PHE A N 1
ATOM 708 C CA . PHE A 1 88 ? 11.867 -6.705 4.140 1.00 81.12 88 PHE A CA 1
ATOM 709 C C . PHE A 1 88 ? 12.975 -5.833 3.535 1.00 81.12 88 PHE A C 1
ATOM 711 O O . PHE A 1 88 ? 14.040 -6.342 3.194 1.00 81.12 88 PHE A O 1
ATOM 718 N N . PHE A 1 89 ? 12.764 -4.516 3.452 1.00 73.69 89 PHE A N 1
ATOM 719 C CA . PHE A 1 89 ? 13.718 -3.596 2.822 1.00 73.69 89 PHE A CA 1
ATOM 720 C C . PHE A 1 89 ? 14.762 -3.011 3.786 1.00 73.69 89 PHE A C 1
ATOM 722 O O . PHE A 1 89 ? 15.808 -2.544 3.340 1.00 73.69 89 PHE A O 1
ATOM 729 N N . GLY A 1 90 ? 14.525 -3.063 5.098 1.00 65.81 90 GLY A N 1
ATOM 730 C CA . GLY A 1 90 ? 15.476 -2.658 6.137 1.00 65.81 90 GLY A CA 1
ATOM 731 C C . GLY A 1 90 ? 16.622 -3.654 6.321 1.00 65.81 90 GLY A C 1
ATOM 732 O O . GLY A 1 90 ? 17.738 -3.249 6.631 1.00 65.81 90 GLY A O 1
ATOM 733 N N . ARG A 1 91 ? 16.388 -4.945 6.047 1.00 62.19 91 ARG A N 1
ATOM 734 C CA . ARG A 1 91 ? 17.451 -5.969 5.998 1.00 62.19 91 ARG A CA 1
ATOM 735 C C . ARG A 1 91 ? 18.398 -5.796 4.805 1.00 62.19 91 ARG A C 1
ATOM 737 O O . ARG A 1 91 ? 19.543 -6.218 4.875 1.00 62.19 91 ARG A O 1
ATOM 744 N N . GLU A 1 92 ? 17.933 -5.132 3.750 1.00 55.84 92 GLU A N 1
ATOM 745 C CA . GLU A 1 92 ? 18.663 -4.845 2.505 1.00 55.84 92 GLU A CA 1
ATOM 746 C C . GLU A 1 92 ? 19.440 -3.510 2.550 1.00 55.84 92 GLU A C 1
ATOM 748 O O . GLU A 1 92 ? 19.816 -2.975 1.506 1.00 55.84 92 GLU A O 1
ATOM 753 N N . GLY A 1 93 ? 19.650 -2.927 3.737 1.00 45.03 93 GLY A N 1
ATOM 754 C CA . GLY A 1 93 ? 20.348 -1.652 3.896 1.00 45.03 93 GLY A CA 1
ATOM 755 C C . GLY A 1 93 ? 19.579 -0.494 3.253 1.00 45.03 93 GLY A C 1
ATOM 756 O O . GLY A 1 93 ? 19.767 -0.146 2.084 1.00 45.03 93 GLY A O 1
ATOM 757 N N . PHE A 1 94 ? 18.701 0.146 4.018 1.00 48.72 94 PHE A N 1
ATOM 758 C CA . PHE A 1 94 ? 18.459 1.567 3.794 1.00 48.72 94 PHE A CA 1
ATOM 759 C C . PHE A 1 94 ? 19.723 2.278 4.267 1.00 48.72 94 PHE A C 1
ATOM 761 O O . PHE A 1 94 ? 19.990 2.298 5.464 1.00 48.72 94 PHE A O 1
ATOM 768 N N . GLY A 1 95 ? 20.533 2.791 3.342 1.00 41.66 95 GLY A N 1
ATOM 769 C CA . GLY A 1 95 ? 21.574 3.735 3.722 1.00 41.66 95 GLY A CA 1
ATOM 770 C C . GLY A 1 95 ? 20.911 4.881 4.480 1.00 41.66 95 GLY A C 1
ATOM 771 O O . GLY A 1 95 ? 20.040 5.557 3.933 1.00 41.66 95 GLY A O 1
ATOM 772 N N . GLU A 1 96 ? 21.278 5.052 5.747 1.00 40.44 96 GLU A N 1
ATOM 773 C CA . GLU A 1 96 ? 21.089 6.307 6.464 1.00 40.44 96 GLU A CA 1
ATOM 774 C C . GLU A 1 96 ? 21.685 7.417 5.596 1.00 40.44 96 GLU A C 1
ATOM 776 O O . GLU A 1 96 ? 22.895 7.471 5.385 1.00 40.44 96 GLU A O 1
ATOM 781 N N . GLY A 1 97 ? 20.832 8.245 4.999 1.00 44.41 97 GLY A N 1
ATOM 782 C CA . GLY A 1 97 ? 21.300 9.178 3.983 1.00 44.41 97 GLY A CA 1
ATOM 783 C C . GLY A 1 97 ? 20.212 10.037 3.361 1.00 44.41 97 GLY A C 1
ATOM 784 O O . GLY A 1 97 ? 20.205 10.211 2.152 1.00 44.41 97 GLY A O 1
ATOM 785 N N . SER A 1 98 ? 19.299 10.575 4.165 1.00 35.69 98 SER A N 1
ATOM 786 C CA . SER A 1 98 ? 18.661 11.855 3.842 1.00 35.69 98 SER A CA 1
ATOM 787 C C . SER A 1 98 ? 18.091 12.453 5.121 1.00 35.69 98 SER A C 1
ATOM 789 O O . SER A 1 98 ? 16.943 12.205 5.499 1.00 35.69 98 SER A O 1
ATOM 791 N N . SER A 1 99 ? 18.932 13.219 5.811 1.00 36.56 99 SER A N 1
ATOM 792 C CA . SER A 1 99 ? 18.478 14.255 6.727 1.00 36.56 99 SER A CA 1
ATOM 793 C C . SER A 1 99 ? 17.464 15.123 5.985 1.00 36.56 99 SER A C 1
ATOM 795 O O . SER A 1 99 ? 17.794 15.739 4.976 1.00 36.56 99 SER A O 1
ATOM 797 N N . PHE A 1 100 ? 16.221 15.145 6.461 1.00 33.97 100 PHE A N 1
ATOM 798 C CA . PHE A 1 100 ? 15.313 16.237 6.145 1.00 33.97 100 PHE A CA 1
ATOM 799 C C . PHE A 1 100 ? 15.868 17.466 6.865 1.00 33.97 100 PHE A C 1
ATOM 801 O O . PHE A 1 100 ? 15.665 17.632 8.070 1.00 33.97 100 PHE A O 1
ATOM 808 N N . GLU A 1 101 ? 16.623 18.288 6.140 1.00 34.59 101 GLU A N 1
ATOM 809 C CA . GLU A 1 101 ? 16.862 19.665 6.545 1.00 34.59 101 GLU A CA 1
ATOM 810 C C . GLU A 1 101 ? 15.494 20.348 6.631 1.00 34.59 101 GLU A C 1
ATOM 812 O O . GLU A 1 101 ? 14.746 20.444 5.656 1.00 34.59 101 GLU A O 1
ATOM 817 N N . LYS A 1 102 ? 15.119 20.735 7.852 1.00 35.34 102 LYS A N 1
ATOM 818 C CA . LYS A 1 102 ? 14.100 21.754 8.064 1.00 35.34 102 LYS A CA 1
ATOM 819 C C . LYS A 1 102 ? 14.771 23.081 7.739 1.00 35.34 102 LYS A C 1
ATOM 821 O O . LYS A 1 102 ? 15.620 23.514 8.511 1.00 35.34 102 LYS A O 1
ATOM 826 N N . GLU A 1 103 ? 14.404 23.695 6.625 1.00 35.59 103 GLU A N 1
ATOM 827 C CA . GLU A 1 103 ? 14.584 25.137 6.479 1.00 35.59 103 GLU A CA 1
ATOM 828 C C . GLU A 1 103 ? 13.493 25.839 7.302 1.00 35.59 103 GLU A C 1
ATOM 830 O O . GLU A 1 103 ? 12.305 25.513 7.188 1.00 35.59 103 GLU A O 1
ATOM 835 N N . GLU A 1 104 ? 13.948 26.714 8.202 1.00 35.72 104 GLU A N 1
ATOM 836 C CA . GLU A 1 104 ? 13.162 27.737 8.907 1.00 35.72 104 GLU A CA 1
ATOM 837 C C . GLU A 1 104 ? 12.756 28.881 7.970 1.00 35.72 104 GLU A C 1
ATOM 839 O O . GLU A 1 104 ? 13.552 29.226 7.066 1.00 35.72 104 GLU A O 1
#

pLDDT: mean 79.81, std 18.01, range [33.97, 95.12]

Foldseek 3Di:
DDDPDDLVVLVVVLVVLVVVLPDPDDDWDKDWDADPNKIWIWIWDADPVGIWIKIKIDDPPRDIDIDIFHCPDSNVSSVVVSVVSCVVVVVVDPDPDDDPDDDD

Secondary structure (DSSP, 8-state):
------HHHHHHHHHHHHHHHH--SS---EEEEEETTEEEEEEEEEETTEEEEEEEEEETTTEEEEEEEE--GGGHHHHHHHHHHHHHHHTT---S--------

Organism: Nelumbo nucifera (NCBI:txid4432)

Sequence (104 aa):
MVLLVGKETVVWFWTFLEKVVQVSGKLECKELNEVNGRRFVAERRKNSRGRFVALLEFFGEGKKQMVCFPEGKLGIGWKEVSTVLKDFFGREGFGEGSSFEKEE

Radius of gyration: 14.64 Å; chains: 1; bounding box: 41×39×38 Å